Protein AF-A0A510PLQ1-F1 (afdb_monomer_lite)

Secondary structure (DSSP, 8-state):
---HHHHHHHHHH-HHHHHHHHHHHHHTT-GGG--HHHHHHHHHHHHHHHHHHHHHHHHHHHHHHHHHHHHHHHHHHHHHHS--

InterPro domains:
  IPR002636 Protein from unkown function DUF29 [PF01724] (10-83)
  IPR002636 Protein from unkown function DUF29 [PTHR34235] (6-83)

Structure (mmCIF, N/CA/C/O backbone):
data_AF-A0A510PLQ1-F1
#
_entry.id   AF-A0A510PLQ1-F1
#
loop_
_at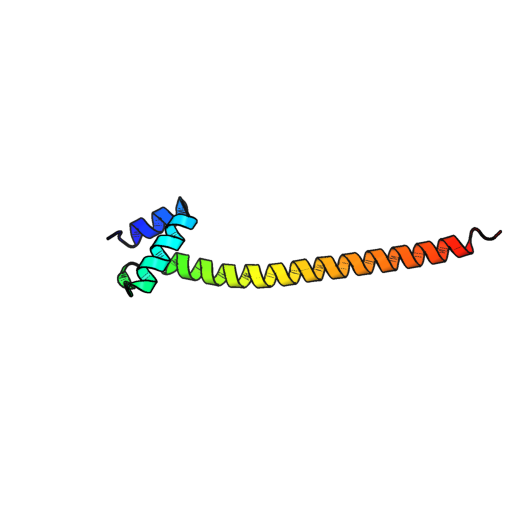om_site.group_PDB
_atom_site.id
_atom_site.type_symbol
_atom_site.label_atom_id
_atom_site.label_alt_id
_atom_site.label_comp_id
_atom_site.label_asym_id
_atom_site.label_entity_id
_atom_site.label_seq_id
_atom_site.pdbx_PDB_ins_code
_atom_site.Cartn_x
_atom_site.Cartn_y
_atom_site.Cartn_z
_atom_site.occupancy
_atom_site.B_iso_or_equiv
_atom_site.auth_seq_id
_atom_site.auth_comp_id
_atom_site.auth_asym_id
_atom_site.auth_atom_id
_atom_site.pdbx_PDB_model_num
ATOM 1 N N . MET A 1 1 ? -10.654 -2.446 26.753 1.00 54.62 1 MET A N 1
ATOM 2 C CA . MET A 1 1 ? -10.913 -2.198 25.322 1.00 54.62 1 MET A CA 1
ATOM 3 C C . MET A 1 1 ? -10.486 -0.775 25.036 1.00 54.62 1 MET A C 1
ATOM 5 O O . MET A 1 1 ? -10.946 0.118 25.740 1.00 54.62 1 MET A O 1
ATOM 9 N N . LEU A 1 2 ? -9.533 -0.592 24.123 1.00 61.94 2 LEU A N 1
ATOM 10 C CA . LEU A 1 2 ? -9.082 0.733 23.702 1.00 61.94 2 LEU A CA 1
ATOM 11 C C . LEU A 1 2 ? -10.236 1.410 22.952 1.00 61.94 2 LEU A C 1
ATOM 13 O O . LEU A 1 2 ? -10.887 0.788 22.119 1.00 61.94 2 LEU A O 1
ATOM 17 N N . GLY A 1 3 ? -10.549 2.656 23.301 1.00 79.50 3 GLY A N 1
ATOM 18 C CA . GLY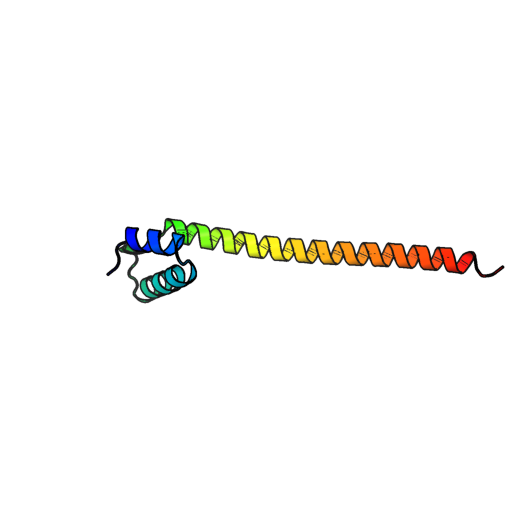 A 1 3 ? -11.540 3.428 22.552 1.00 79.50 3 GLY A CA 1
ATOM 19 C C . GLY A 1 3 ? -10.985 3.852 21.191 1.00 79.50 3 GLY A C 1
ATOM 20 O O . GLY A 1 3 ? -9.770 3.938 21.030 1.00 79.50 3 GLY A O 1
ATOM 21 N N . VAL A 1 4 ? -11.868 4.206 20.251 1.00 83.75 4 VAL A N 1
ATOM 22 C CA . VAL A 1 4 ? -11.507 4.693 18.899 1.00 83.75 4 VAL A CA 1
ATOM 23 C C . VAL A 1 4 ? -10.424 5.781 18.949 1.00 83.75 4 VAL A C 1
ATOM 25 O O . VAL A 1 4 ? -9.495 5.783 18.155 1.00 83.75 4 VAL A O 1
ATOM 28 N N . HIS A 1 5 ? -10.490 6.676 19.937 1.00 87.50 5 HIS A N 1
ATOM 29 C CA . HIS A 1 5 ? -9.512 7.752 20.109 1.00 87.50 5 HIS A CA 1
ATOM 30 C C . HIS A 1 5 ? -8.105 7.254 20.486 1.00 87.50 5 HIS A C 1
ATOM 32 O O . HIS A 1 5 ? -7.112 7.865 20.102 1.00 87.50 5 HIS A O 1
ATOM 38 N N . ALA A 1 6 ? -8.000 6.167 21.251 1.00 88.50 6 ALA A N 1
ATOM 39 C CA . ALA A 1 6 ? -6.704 5.577 21.566 1.00 88.50 6 ALA A CA 1
ATOM 40 C C . ALA A 1 6 ? -6.127 4.862 20.338 1.00 88.50 6 ALA A C 1
ATOM 42 O O . ALA A 1 6 ? -4.927 4.937 20.109 1.00 88.50 6 ALA A O 1
ATOM 43 N N . LEU A 1 7 ? -6.984 4.248 19.514 1.00 87.56 7 LEU A N 1
ATOM 44 C CA . LEU A 1 7 ? -6.572 3.653 18.245 1.00 87.56 7 LEU A CA 1
ATOM 45 C C . LEU A 1 7 ? -6.014 4.728 17.294 1.00 87.56 7 LEU A C 1
ATOM 47 O O . LEU A 1 7 ? -4.905 4.568 16.803 1.00 87.56 7 LEU A O 1
ATOM 51 N N . LYS A 1 8 ? -6.682 5.885 17.181 1.00 91.69 8 LYS A N 1
ATOM 52 C CA . LYS A 1 8 ? -6.168 7.053 16.440 1.00 91.69 8 LYS A CA 1
ATOM 53 C C . LYS A 1 8 ? -4.785 7.514 16.901 1.00 91.69 8 LYS A C 1
ATOM 55 O O . LYS A 1 8 ? -3.957 7.883 16.087 1.00 91.69 8 LYS A O 1
ATOM 60 N N . GLN A 1 9 ? -4.517 7.499 18.206 1.00 92.06 9 GLN A N 1
ATOM 61 C CA . GLN A 1 9 ? -3.195 7.874 18.721 1.00 92.06 9 GLN A CA 1
ATOM 62 C C . GLN A 1 9 ? -2.119 6.843 18.383 1.00 92.06 9 GLN A C 1
ATOM 64 O O . GLN A 1 9 ? -0.979 7.226 18.159 1.00 92.06 9 GLN A O 1
ATOM 69 N N . ILE A 1 10 ? -2.467 5.553 18.365 1.00 90.88 10 ILE A N 1
ATOM 70 C CA . ILE A 1 10 ? -1.521 4.498 17.990 1.00 90.88 10 ILE A CA 1
ATOM 71 C C . ILE A 1 10 ? -1.151 4.641 16.514 1.00 90.88 10 ILE A C 1
ATOM 73 O O . ILE A 1 10 ? 0.024 4.522 16.215 1.00 90.88 10 ILE A O 1
ATOM 77 N N . TYR A 1 11 ? -2.091 4.987 15.626 1.00 89.56 11 TYR A N 1
ATOM 78 C CA . TYR A 1 11 ? -1.788 5.243 14.210 1.00 89.56 11 TYR A CA 1
ATOM 79 C C . TYR A 1 11 ? -0.662 6.276 14.022 1.00 89.56 11 TYR A C 1
ATOM 81 O O . TYR A 1 11 ? 0.291 6.033 13.294 1.00 89.56 11 TYR A O 1
ATOM 89 N N . GLU A 1 12 ? -0.720 7.386 14.761 1.00 90.94 12 GLU A N 1
ATOM 90 C CA . GLU A 1 12 ? 0.272 8.471 14.684 1.00 90.94 12 GLU A CA 1
ATOM 91 C C . GLU A 1 12 ? 1.656 8.107 15.255 1.00 90.94 12 GLU A C 1
ATOM 93 O O . GLU A 1 12 ? 2.646 8.785 14.982 1.00 90.94 12 GLU A O 1
ATOM 98 N N . ILE A 1 13 ? 1.726 7.092 16.122 1.00 91.19 13 ILE A N 1
ATOM 99 C CA . ILE A 1 13 ? 2.934 6.748 16.889 1.00 91.19 13 ILE A CA 1
ATOM 100 C C . ILE A 1 13 ? 3.588 5.465 16.359 1.00 91.19 13 ILE A C 1
ATOM 102 O O . ILE A 1 13 ? 4.815 5.383 16.308 1.00 91.19 13 ILE A O 1
ATOM 106 N N . ASP A 1 14 ? 2.776 4.465 16.021 1.00 90.81 14 ASP A N 1
ATOM 107 C CA . ASP A 1 14 ? 3.171 3.124 15.593 1.00 90.81 14 ASP A CA 1
ATOM 108 C C . ASP A 1 14 ? 2.069 2.513 14.699 1.00 90.81 14 ASP A C 1
ATOM 110 O O . ASP A 1 14 ? 1.124 1.854 15.155 1.00 90.81 14 ASP A O 1
ATOM 114 N N . ASP A 1 15 ? 2.211 2.743 13.397 1.00 83.94 15 ASP A N 1
ATOM 115 C CA . ASP A 1 15 ? 1.346 2.253 12.319 1.00 83.94 15 ASP A CA 1
ATOM 116 C C . ASP A 1 15 ? 1.248 0.715 12.288 1.00 83.94 15 ASP A C 1
ATOM 118 O O . ASP A 1 15 ? 0.169 0.141 12.100 1.00 83.94 15 ASP A O 1
ATOM 122 N N . SER A 1 16 ? 2.356 0.023 12.557 1.00 86.06 16 SER A N 1
ATOM 123 C CA . SER A 1 16 ? 2.421 -1.440 12.635 1.00 86.06 16 SER A CA 1
ATOM 124 C C . SER A 1 16 ? 1.583 -1.987 13.795 1.00 86.06 16 SER A C 1
ATOM 126 O O . SER A 1 16 ? 0.807 -2.941 13.627 1.00 86.06 16 SER A O 1
ATOM 128 N N . GLN A 1 17 ? 1.684 -1.367 14.975 1.00 90.69 17 GLN A N 1
ATOM 129 C CA . GLN A 1 17 ? 0.857 -1.726 16.125 1.00 90.69 17 GLN A CA 1
ATOM 130 C C . GLN A 1 17 ? -0.624 -1.420 15.863 1.00 90.69 17 GLN A C 1
ATOM 132 O O . GLN A 1 17 ? -1.486 -2.254 16.166 1.00 90.69 17 GLN A O 1
ATOM 137 N N . TRP A 1 18 ? -0.927 -0.263 15.270 1.00 93.69 18 TRP A N 1
ATOM 138 C CA . TRP A 1 18 ? -2.287 0.117 14.890 1.00 93.69 18 TRP A CA 1
ATOM 139 C C . TRP A 1 18 ? -2.926 -0.907 13.947 1.00 93.69 18 TRP A C 1
ATOM 141 O O . TRP A 1 18 ? -4.072 -1.317 14.160 1.00 93.69 18 TRP A O 1
ATOM 151 N N . LEU A 1 19 ? -2.181 -1.378 12.943 1.00 82.62 19 LEU A N 1
ATOM 152 C CA . LEU A 1 19 ? -2.661 -2.369 11.985 1.00 82.62 19 LEU A CA 1
ATOM 153 C C . LEU A 1 19 ? -2.989 -3.699 12.679 1.00 82.62 19 LEU A C 1
ATOM 155 O O . LEU A 1 19 ? -4.028 -4.308 12.410 1.00 82.62 19 LEU A O 1
ATOM 159 N N . GLY A 1 20 ? -2.137 -4.134 13.611 1.00 82.81 20 GLY A N 1
ATOM 160 C CA . GLY A 1 20 ? -2.362 -5.340 14.411 1.00 82.81 20 GLY A CA 1
ATOM 161 C C . GLY A 1 20 ? -3.648 -5.274 15.243 1.00 82.81 20 GLY A C 1
ATOM 162 O O . GLY A 1 20 ? -4.460 -6.206 15.212 1.00 82.81 20 GLY A O 1
ATOM 163 N N . GLU A 1 21 ? -3.867 -4.159 15.941 1.00 86.81 21 GLU A N 1
ATOM 164 C CA . GLU A 1 21 ? -5.078 -3.918 16.738 1.00 86.81 21 GLU A CA 1
ATOM 165 C C . GLU A 1 21 ? -6.330 -3.811 15.850 1.00 86.81 21 GLU A C 1
ATOM 167 O O . GLU A 1 21 ? -7.353 -4.443 16.127 1.00 86.81 21 GLU A O 1
ATOM 172 N N . THR A 1 22 ? -6.237 -3.106 14.720 1.00 75.25 22 THR A N 1
ATOM 173 C CA . THR A 1 22 ? -7.321 -2.971 13.734 1.00 75.25 22 THR A CA 1
ATOM 174 C C . THR A 1 22 ? -7.739 -4.330 13.160 1.00 75.25 22 THR A C 1
ATOM 176 O O . THR A 1 22 ? -8.931 -4.643 13.096 1.00 75.25 22 THR A O 1
ATOM 179 N N . ILE A 1 23 ? -6.780 -5.201 12.823 1.00 78.81 23 ILE A N 1
ATOM 180 C CA . ILE A 1 23 ? -7.051 -6.578 12.373 1.00 78.81 23 ILE A CA 1
ATOM 181 C C . ILE A 1 23 ? -7.717 -7.403 13.481 1.00 78.81 23 ILE A C 1
ATOM 183 O O . ILE A 1 23 ? -8.636 -8.182 13.203 1.00 78.81 23 ILE A O 1
ATOM 187 N N . SER A 1 24 ? -7.277 -7.251 14.732 1.00 83.19 24 SER A N 1
ATOM 188 C CA . SER A 1 24 ? -7.869 -7.940 15.883 1.00 83.19 24 SER A CA 1
ATOM 189 C C . SER A 1 24 ? -9.341 -7.551 16.073 1.00 83.19 24 SER A C 1
ATOM 191 O O . SER A 1 24 ? -10.211 -8.420 16.186 1.00 83.19 24 SER A O 1
ATOM 193 N N . LEU A 1 25 ? -9.649 -6.252 16.003 1.00 78.75 25 LEU A N 1
ATOM 194 C CA . LEU A 1 25 ? -11.014 -5.727 16.092 1.00 78.75 25 LEU A CA 1
ATOM 195 C C . LEU A 1 25 ? -11.904 -6.218 14.942 1.00 78.75 25 LEU A C 1
ATOM 197 O O . LEU A 1 25 ? -13.046 -6.618 15.185 1.00 78.75 25 LEU A O 1
ATOM 201 N N . LEU A 1 26 ? -11.381 -6.255 13.710 1.00 73.00 26 LEU A N 1
ATOM 202 C CA . LEU A 1 26 ? -12.089 -6.797 12.545 1.00 73.00 26 LEU A CA 1
ATOM 203 C C . LEU A 1 26 ? -12.425 -8.285 12.719 1.00 73.00 26 LEU A C 1
ATOM 205 O O . LEU A 1 26 ? -13.566 -8.686 12.493 1.00 73.00 26 LEU A O 1
ATOM 209 N N . ARG A 1 27 ? -11.468 -9.104 13.176 1.00 70.38 27 ARG A N 1
ATOM 210 C CA . ARG A 1 27 ? -11.685 -10.544 13.428 1.00 70.38 27 ARG A CA 1
ATOM 211 C C . ARG A 1 27 ? -12.739 -10.799 14.502 1.00 70.38 27 ARG A C 1
ATOM 213 O O . ARG A 1 27 ? -13.526 -11.738 14.385 1.00 70.38 27 ARG A O 1
ATOM 220 N N . ASN A 1 28 ? -12.774 -9.949 15.523 1.00 77.75 28 ASN A N 1
ATOM 221 C CA . ASN A 1 28 ? -13.728 -10.045 16.624 1.00 77.75 28 ASN A CA 1
ATOM 222 C C . ASN A 1 28 ? -15.071 -9.351 16.327 1.00 77.75 28 ASN A C 1
ATOM 224 O O . ASN A 1 28 ? -15.928 -9.297 17.208 1.00 77.75 28 ASN A O 1
ATOM 228 N N . HIS A 1 29 ? -15.278 -8.842 15.104 1.00 73.56 29 HIS A N 1
ATOM 229 C CA . HIS A 1 29 ? -16.483 -8.116 14.678 1.00 73.56 29 HIS A CA 1
ATOM 230 C C . HIS A 1 29 ? -16.806 -6.886 15.552 1.00 73.56 29 HIS A C 1
ATOM 232 O O . HIS A 1 29 ? -17.962 -6.486 15.703 1.00 73.56 29 HIS A O 1
ATOM 238 N N . GLN A 1 30 ? -15.782 -6.262 16.137 1.00 73.19 30 GLN A N 1
ATOM 239 C CA . GLN A 1 30 ? -15.911 -5.137 17.068 1.00 73.19 30 GLN A CA 1
ATOM 240 C C . GLN A 1 30 ? -15.907 -3.793 16.330 1.00 73.19 30 GLN A C 1
ATOM 242 O O . GLN A 1 30 ? -15.109 -2.901 16.612 1.00 73.19 30 GLN A O 1
ATOM 247 N N . PHE A 1 31 ? -16.828 -3.635 15.378 1.00 71.19 31 PHE A N 1
ATOM 248 C CA . PHE A 1 31 ? -16.833 -2.505 14.444 1.00 71.19 31 PHE A CA 1
ATOM 249 C C . PHE A 1 31 ? -17.000 -1.131 15.110 1.00 71.19 31 PHE A C 1
ATOM 251 O O . PHE A 1 31 ? -16.527 -0.140 14.566 1.00 71.19 31 PHE A O 1
ATOM 258 N N . GLN A 1 32 ? -17.617 -1.046 16.297 1.00 76.12 32 GLN A N 1
ATOM 259 C CA . GLN A 1 32 ? -17.777 0.236 17.005 1.00 76.12 32 GLN A CA 1
ATOM 260 C C . GLN A 1 32 ? -16.460 0.816 17.546 1.00 76.12 32 GLN A C 1
ATOM 262 O O . GLN A 1 32 ? -16.431 1.972 17.957 1.00 76.12 32 GLN A O 1
ATOM 267 N N . GLN A 1 33 ? -15.396 0.014 17.596 1.00 76.38 33 GLN A N 1
ATOM 268 C CA . GLN A 1 33 ? -14.080 0.420 18.097 1.00 76.38 33 GLN A CA 1
ATOM 269 C C . GLN A 1 33 ? -13.083 0.697 16.970 1.00 76.38 33 GLN A C 1
ATOM 271 O O . GLN A 1 33 ? -11.951 1.079 17.254 1.00 76.38 33 GLN A O 1
ATOM 276 N N . LEU A 1 34 ? -13.495 0.511 15.712 1.00 77.44 34 LEU A N 1
ATOM 277 C CA . LEU A 1 34 ? -12.633 0.765 14.571 1.00 77.44 34 LEU A CA 1
ATOM 278 C C . LEU A 1 34 ? -12.414 2.252 14.360 1.00 77.44 34 LEU A C 1
ATOM 280 O O . LEU A 1 34 ? -13.326 3.076 14.435 1.00 77.44 34 LEU A O 1
ATOM 284 N N . ASP A 1 35 ? -11.184 2.547 13.993 1.00 82.81 35 ASP A N 1
ATOM 285 C CA . ASP A 1 35 ? -10.783 3.822 13.455 1.00 82.81 35 ASP A CA 1
ATOM 286 C C . ASP A 1 35 ? -10.993 3.816 11.941 1.00 82.81 35 ASP A C 1
ATOM 288 O O . ASP A 1 35 ? -10.104 3.503 11.152 1.00 82.81 35 ASP A O 1
ATOM 292 N N . LEU A 1 36 ? -12.242 4.061 11.544 1.00 76.44 36 LEU A N 1
ATOM 293 C CA . LEU A 1 36 ? -12.659 3.962 10.145 1.00 76.44 36 LEU A CA 1
ATOM 294 C C . LEU A 1 36 ? -11.991 5.005 9.244 1.00 76.44 36 LEU A C 1
ATOM 296 O O . LEU A 1 36 ? -11.888 4.768 8.049 1.00 76.44 36 LEU A O 1
ATOM 300 N N . GLU A 1 37 ? -11.566 6.138 9.796 1.00 84.00 37 GLU A N 1
ATOM 301 C CA . GLU A 1 37 ? -10.956 7.229 9.034 1.00 84.00 37 GLU A CA 1
ATOM 302 C C . GLU A 1 37 ? -9.586 6.809 8.495 1.00 84.00 37 GLU A C 1
ATOM 304 O O . GLU A 1 37 ? -9.423 6.708 7.279 1.00 84.00 37 GLU A O 1
ATOM 309 N N . HIS A 1 38 ? -8.670 6.421 9.386 1.00 81.25 38 HIS A N 1
ATOM 310 C CA . HIS A 1 38 ? -7.350 5.928 8.990 1.00 81.25 38 HIS A CA 1
ATOM 311 C C . HIS A 1 38 ? -7.434 4.597 8.225 1.00 81.25 38 HIS A C 1
ATOM 313 O O . HIS A 1 38 ? -6.672 4.364 7.294 1.00 81.25 38 HIS A O 1
ATOM 319 N N . LEU A 1 39 ? -8.419 3.733 8.519 1.00 76.62 39 LEU A N 1
ATOM 320 C CA . LEU A 1 39 ? -8.626 2.510 7.731 1.00 76.62 39 LEU A CA 1
ATOM 321 C C . LEU A 1 39 ? -9.026 2.795 6.275 1.00 76.62 39 LEU A C 1
ATOM 323 O O . LEU A 1 39 ? -8.625 2.053 5.380 1.00 76.62 39 LEU A O 1
ATOM 327 N N . ILE A 1 40 ? -9.833 3.827 6.020 1.00 79.81 40 ILE A N 1
ATOM 328 C CA . ILE A 1 40 ? -10.191 4.225 4.651 1.00 79.81 40 ILE A CA 1
ATOM 329 C C . ILE A 1 40 ? -8.970 4.810 3.938 1.00 79.81 40 ILE A C 1
ATOM 331 O O .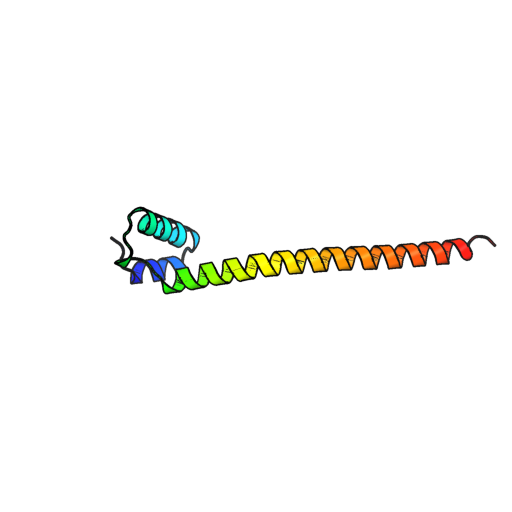 ILE A 1 40 ? -8.714 4.426 2.798 1.00 79.81 40 ILE 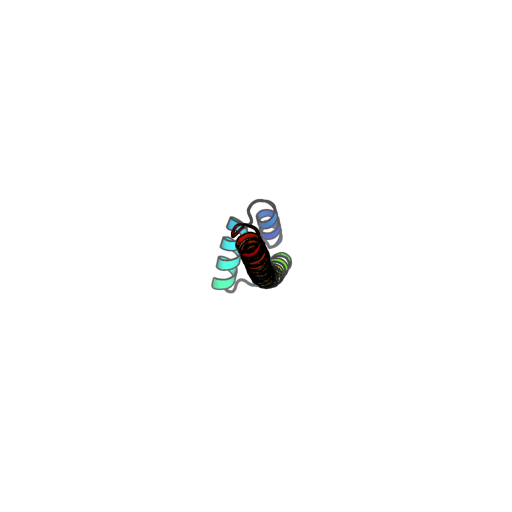A O 1
ATOM 335 N N . GLU A 1 41 ? -8.211 5.676 4.609 1.00 82.62 41 GLU A N 1
ATOM 336 C CA . GLU A 1 41 ? -6.975 6.269 4.085 1.00 82.62 41 GLU A CA 1
ATOM 337 C C . GLU A 1 41 ? -5.973 5.193 3.639 1.00 82.62 41 GLU A C 1
ATOM 339 O O . GLU A 1 41 ? -5.586 5.157 2.471 1.00 82.62 41 GLU A O 1
ATOM 344 N N . GLU A 1 42 ? -5.675 4.227 4.509 1.00 80.00 42 GLU A N 1
ATOM 345 C CA . GLU A 1 42 ? -4.777 3.103 4.217 1.00 80.00 42 GLU A CA 1
ATOM 346 C C . GLU A 1 42 ? -5.250 2.252 3.028 1.00 80.00 42 GLU A C 1
ATOM 348 O O . GLU A 1 42 ? -4.462 1.809 2.188 1.00 80.00 42 GLU A O 1
ATOM 353 N N . LEU A 1 43 ? -6.562 2.027 2.899 1.00 71.75 43 LEU A N 1
ATOM 354 C CA . LEU A 1 43 ? -7.119 1.286 1.764 1.00 71.75 43 LEU A CA 1
ATOM 355 C C . LEU A 1 43 ? -7.023 2.072 0.448 1.00 71.75 43 LEU A C 1
ATOM 357 O O . LEU A 1 43 ? -6.786 1.474 -0.611 1.00 71.75 43 LEU A O 1
ATOM 361 N N . GLU A 1 44 ? -7.207 3.391 0.488 1.00 75.75 44 GLU A N 1
ATOM 362 C CA . GLU A 1 44 ? -7.033 4.263 -0.674 1.00 75.75 44 GLU A CA 1
ATOM 363 C C . GLU A 1 44 ? -5.567 4.346 -1.104 1.00 75.75 44 GLU A C 1
ATOM 365 O O . GLU A 1 44 ? -5.266 4.251 -2.302 1.00 75.75 44 GLU A O 1
ATOM 370 N N . ASP A 1 45 ? -4.659 4.466 -0.142 1.00 79.38 45 ASP A N 1
ATOM 371 C CA . ASP A 1 45 ? -3.229 4.573 -0.387 1.00 79.38 45 ASP A CA 1
ATOM 372 C C . ASP A 1 45 ? -2.637 3.258 -0.876 1.00 79.38 45 ASP A C 1
ATOM 374 O O . ASP A 1 45 ? -1.949 3.260 -1.896 1.00 79.38 45 ASP A O 1
ATOM 378 N N . LEU A 1 46 ? -3.048 2.112 -0.332 1.00 70.12 46 LEU A N 1
ATOM 379 C CA . LEU A 1 46 ? -2.697 0.800 -0.883 1.00 70.12 46 LEU A CA 1
ATOM 380 C C . LEU A 1 46 ? -3.171 0.634 -2.342 1.00 70.12 46 LEU A C 1
ATOM 382 O O . LEU A 1 46 ? -2.530 -0.038 -3.162 1.00 70.12 46 LEU A O 1
ATOM 386 N N . GLY A 1 47 ? -4.293 1.265 -2.700 1.00 67.25 47 GLY A N 1
ATOM 387 C CA . GLY A 1 47 ? -4.781 1.349 -4.074 1.00 67.25 47 GLY A CA 1
ATOM 388 C C . GLY A 1 47 ? -3.913 2.234 -4.978 1.00 67.25 47 GLY A C 1
ATOM 389 O O . GLY A 1 47 ? -3.708 1.896 -6.151 1.00 67.25 47 GLY A O 1
ATOM 390 N N . LYS A 1 48 ? -3.395 3.354 -4.460 1.00 74.12 48 LYS A N 1
ATOM 391 C CA . LYS A 1 48 ? -2.487 4.266 -5.177 1.00 74.12 48 LYS A CA 1
ATOM 392 C C . LYS A 1 48 ? -1.084 3.683 -5.303 1.00 74.12 48 LYS A C 1
ATOM 394 O O . LYS A 1 48 ? -0.545 3.696 -6.403 1.00 74.12 48 LYS A O 1
ATOM 399 N N . GLU A 1 49 ? -0.515 3.121 -4.242 1.00 71.69 49 GLU A N 1
ATOM 400 C CA . GLU A 1 49 ? 0.820 2.522 -4.236 1.00 71.69 49 GLU A CA 1
ATOM 401 C C . GLU A 1 49 ? 0.939 1.395 -5.256 1.00 71.69 49 GLU A C 1
ATOM 403 O O . GLU A 1 49 ? 1.879 1.380 -6.046 1.00 71.69 49 GLU A O 1
ATOM 408 N N . LYS A 1 50 ? -0.052 0.496 -5.339 1.00 64.56 50 LYS A N 1
ATOM 409 C CA . LYS A 1 50 ? -0.067 -0.553 -6.373 1.00 64.56 50 LYS A CA 1
ATOM 410 C C . LYS A 1 50 ? -0.091 0.026 -7.788 1.00 64.56 50 LYS A C 1
ATOM 412 O O . LYS A 1 50 ? 0.602 -0.482 -8.667 1.00 64.56 50 LYS A O 1
ATOM 417 N N . LYS A 1 51 ? -0.859 1.096 -8.024 1.00 67.12 51 LYS A N 1
ATOM 418 C CA . LYS A 1 51 ? -0.894 1.791 -9.324 1.00 67.12 51 LYS A CA 1
ATOM 419 C C . LYS A 1 51 ? 0.435 2.488 -9.626 1.00 67.12 51 LYS A C 1
ATOM 421 O O . LYS A 1 51 ? 0.932 2.385 -10.745 1.00 67.12 51 LYS A O 1
ATOM 426 N N . ASN A 1 52 ? 1.030 3.137 -8.631 1.00 73.56 52 ASN A N 1
ATOM 427 C CA . ASN A 1 52 ? 2.302 3.843 -8.743 1.00 73.56 52 ASN A CA 1
ATOM 428 C C . ASN A 1 52 ? 3.473 2.877 -8.953 1.00 73.56 52 ASN A C 1
ATOM 430 O O . ASN A 1 52 ? 4.341 3.155 -9.773 1.00 73.56 52 ASN A O 1
ATOM 434 N N . ALA A 1 53 ? 3.474 1.717 -8.294 1.00 72.81 53 ALA A N 1
ATOM 435 C CA . ALA A 1 53 ? 4.472 0.669 -8.493 1.00 72.81 53 ALA A CA 1
ATOM 436 C C . ALA A 1 53 ? 4.434 0.127 -9.930 1.00 72.81 53 ALA A C 1
ATOM 438 O O . ALA A 1 53 ? 5.476 -0.026 -10.565 1.00 72.81 53 ALA A O 1
ATOM 439 N N . VAL A 1 54 ? 3.234 -0.096 -10.480 1.00 61.28 54 VAL A N 1
ATOM 440 C CA . VAL A 1 54 ? 3.061 -0.499 -11.885 1.00 61.28 54 VAL A CA 1
ATOM 441 C C . VAL A 1 54 ? 3.528 0.603 -12.841 1.00 61.28 54 VAL A C 1
ATOM 443 O O . VAL A 1 54 ? 4.230 0.309 -13.807 1.00 61.28 54 VAL A O 1
ATOM 446 N N . ALA A 1 55 ? 3.190 1.866 -12.570 1.00 65.12 55 ALA A N 1
ATOM 447 C CA . ALA A 1 55 ? 3.644 2.997 -13.376 1.00 65.12 55 ALA A CA 1
ATOM 448 C C . ALA A 1 55 ? 5.174 3.168 -13.335 1.00 65.12 55 ALA A C 1
ATOM 450 O O . ALA A 1 55 ? 5.794 3.342 -14.381 1.00 65.12 55 ALA A O 1
ATOM 451 N N . SER A 1 56 ? 5.789 3.050 -12.156 1.00 74.44 56 SER A N 1
ATOM 452 C CA . SER A 1 56 ? 7.239 3.147 -11.959 1.00 74.44 56 SER A CA 1
ATOM 453 C C . SER A 1 56 ? 7.985 2.007 -12.657 1.00 74.44 56 SER A C 1
ATOM 455 O O . SER A 1 56 ? 8.971 2.249 -13.355 1.00 74.44 56 SER A O 1
ATOM 457 N N . LEU A 1 57 ? 7.472 0.774 -12.566 1.00 66.69 57 LEU A N 1
ATOM 458 C CA . LEU A 1 57 ? 8.024 -0.366 -13.296 1.00 66.69 57 LEU A CA 1
ATOM 459 C C . LEU A 1 57 ? 7.941 -0.145 -14.814 1.00 66.69 57 LEU A C 1
ATOM 461 O O . LEU A 1 57 ? 8.912 -0.390 -15.529 1.00 66.69 57 LEU A O 1
ATOM 465 N N . LEU A 1 58 ? 6.801 0.345 -15.311 1.00 55.06 58 LEU A N 1
ATOM 466 C CA . LEU A 1 58 ? 6.618 0.646 -16.730 1.00 55.06 58 LEU A CA 1
ATOM 467 C C . LEU A 1 58 ? 7.572 1.753 -17.204 1.00 55.06 58 LEU A C 1
ATOM 469 O O . LEU A 1 58 ? 8.196 1.614 -18.256 1.00 55.06 58 LEU A O 1
ATOM 473 N N . GLU A 1 59 ? 7.734 2.818 -16.421 1.00 79.00 59 GLU A N 1
ATOM 474 C CA . GLU A 1 59 ? 8.697 3.889 -16.690 1.00 79.00 59 GLU A CA 1
ATOM 475 C C . GLU A 1 59 ? 10.129 3.343 -16.768 1.00 79.00 59 GLU A C 1
ATOM 477 O O . GLU A 1 59 ? 10.873 3.652 -17.704 1.00 79.00 59 GLU A O 1
ATOM 482 N N . GLN A 1 60 ? 10.513 2.487 -15.817 1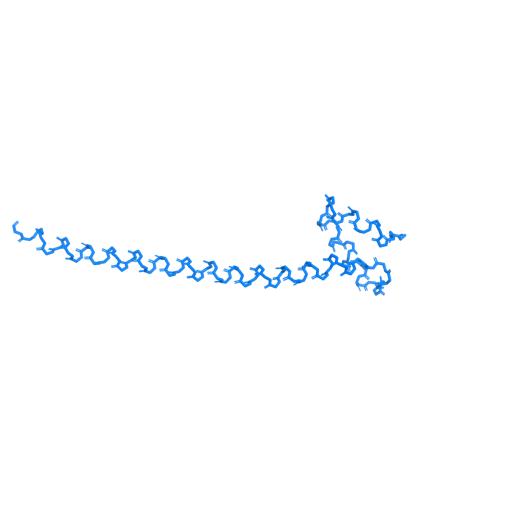.00 76.75 60 GLN A N 1
ATOM 483 C CA . GLN A 1 60 ? 11.827 1.859 -15.795 1.00 76.75 60 GLN A CA 1
ATOM 484 C C . GLN A 1 60 ? 12.049 1.015 -17.054 1.00 76.75 60 GLN A C 1
ATOM 486 O O . GLN A 1 60 ? 13.084 1.166 -17.703 1.00 76.75 60 GLN A O 1
ATOM 491 N N . VAL A 1 61 ? 11.076 0.194 -17.459 1.00 68.56 61 VAL A N 1
ATOM 492 C CA . VAL A 1 61 ? 11.156 -0.606 -18.693 1.00 68.56 61 VAL A CA 1
ATOM 493 C C . VAL A 1 61 ? 11.325 0.284 -19.929 1.00 68.56 61 VAL A C 1
ATOM 495 O O . VAL A 1 61 ? 12.242 0.053 -20.718 1.00 68.56 61 VAL A O 1
ATOM 498 N N . ILE A 1 62 ? 10.511 1.336 -20.083 1.00 68.31 62 ILE A N 1
ATOM 499 C CA . ILE A 1 62 ? 10.603 2.272 -21.221 1.00 68.31 62 ILE A CA 1
ATOM 500 C C . ILE A 1 62 ? 11.989 2.925 -21.276 1.00 68.31 62 ILE A C 1
ATOM 502 O O . ILE A 1 62 ? 12.614 2.973 -22.337 1.00 68.31 62 ILE A O 1
ATOM 506 N N . ARG A 1 63 ? 12.511 3.374 -20.131 1.00 84.62 63 ARG A N 1
ATOM 507 C CA . ARG A 1 63 ? 13.851 3.962 -20.024 1.00 84.62 63 ARG A CA 1
ATOM 508 C C . ARG A 1 63 ? 14.937 2.997 -20.510 1.00 84.62 63 ARG A C 1
ATOM 510 O O . ARG A 1 63 ? 15.809 3.410 -21.270 1.00 84.62 63 ARG A O 1
ATOM 517 N N . HIS A 1 64 ? 14.877 1.723 -20.118 1.00 77.62 64 HIS A N 1
ATOM 518 C CA . HIS A 1 64 ? 15.861 0.715 -20.537 1.00 77.62 64 HIS A CA 1
ATOM 519 C C . HIS A 1 64 ? 15.805 0.453 -22.047 1.00 77.62 64 HIS A C 1
ATOM 521 O O . HIS A 1 64 ? 16.850 0.376 -22.691 1.00 77.62 64 HIS A O 1
ATOM 527 N N . LEU A 1 65 ? 14.604 0.379 -22.628 1.00 66.19 65 LEU A N 1
ATOM 528 C CA . LEU A 1 65 ? 14.432 0.198 -24.073 1.00 66.19 65 LEU A CA 1
ATOM 529 C C . LEU A 1 65 ? 15.003 1.375 -24.873 1.00 66.19 65 LEU A C 1
ATOM 531 O O . LEU A 1 65 ? 15.683 1.159 -25.875 1.00 66.19 65 LEU A O 1
ATOM 535 N N . LEU A 1 66 ? 14.791 2.610 -24.408 1.00 72.19 66 LEU A N 1
ATOM 536 C CA . LEU A 1 66 ? 15.349 3.806 -25.044 1.00 72.19 66 LEU A CA 1
ATOM 537 C C . LEU A 1 66 ? 16.881 3.830 -24.987 1.00 72.19 66 LEU A C 1
ATOM 539 O O . LEU A 1 66 ? 17.522 4.147 -25.989 1.00 72.19 66 LEU A O 1
ATOM 543 N N . PHE A 1 67 ? 17.475 3.4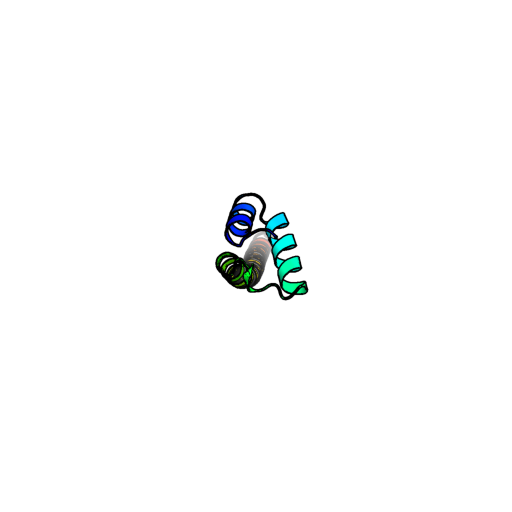60 -23.848 1.00 74.56 67 PHE A N 1
ATOM 544 C CA . PHE A 1 67 ? 18.931 3.343 -23.731 1.00 74.56 67 PHE A CA 1
ATOM 545 C C . PHE A 1 67 ? 19.500 2.288 -24.677 1.00 74.56 67 PHE A C 1
ATOM 547 O O . PHE A 1 67 ? 20.480 2.566 -25.366 1.00 74.56 67 PHE A O 1
ATOM 554 N N . LEU A 1 68 ? 18.874 1.109 -24.751 1.00 68.88 68 LEU A N 1
ATOM 555 C CA . LEU A 1 68 ? 19.292 0.052 -25.671 1.00 68.88 68 LEU A CA 1
ATOM 556 C C . LEU A 1 68 ? 19.201 0.511 -27.126 1.00 68.88 68 LEU A C 1
ATOM 558 O O . LEU A 1 68 ? 20.169 0.363 -27.861 1.00 68.88 68 LEU A O 1
ATOM 562 N N . GLN A 1 69 ? 18.091 1.130 -27.530 1.00 67.12 69 GLN A N 1
ATOM 563 C CA . GLN A 1 69 ? 17.931 1.652 -28.888 1.00 67.12 69 GLN A CA 1
ATOM 564 C C . GLN A 1 69 ? 18.988 2.711 -29.223 1.00 67.12 69 GLN A C 1
ATOM 566 O O . GLN A 1 69 ? 19.567 2.687 -30.311 1.00 67.12 69 GLN A O 1
ATOM 571 N N . TYR A 1 70 ? 19.254 3.631 -28.292 1.00 76.88 70 TYR A N 1
ATOM 572 C CA . TYR A 1 70 ? 20.288 4.646 -28.462 1.00 76.88 70 TYR A CA 1
ATOM 573 C C . TYR A 1 70 ? 21.671 4.004 -28.626 1.00 76.88 70 TYR A C 1
ATOM 575 O O . TYR A 1 70 ? 22.388 4.324 -29.570 1.00 76.88 70 TYR A O 1
ATOM 583 N N . TRP A 1 71 ? 22.024 3.046 -27.766 1.00 73.12 71 TRP A N 1
ATOM 584 C CA . TRP A 1 71 ? 23.324 2.375 -27.807 1.00 73.12 71 TRP A CA 1
ATOM 585 C C . TRP A 1 71 ? 23.491 1.483 -29.034 1.00 73.12 71 TRP A C 1
ATOM 587 O O . TRP A 1 71 ? 24.574 1.456 -29.607 1.00 73.12 71 TRP A O 1
ATOM 597 N N . SER A 1 72 ? 22.439 0.793 -29.479 1.00 72.12 72 SER A N 1
ATOM 598 C CA . SER A 1 72 ? 22.455 0.041 -30.736 1.00 72.12 72 SER A CA 1
ATOM 599 C C . SER A 1 72 ? 22.699 0.962 -31.928 1.00 72.12 72 SER A C 1
ATOM 601 O O . SER A 1 72 ? 23.540 0.653 -32.766 1.00 72.12 72 SER A O 1
ATOM 603 N N . LYS A 1 73 ? 22.033 2.121 -31.970 1.00 72.69 73 LYS A N 1
ATOM 604 C CA . LYS A 1 73 ? 22.224 3.115 -33.033 1.00 72.69 73 LYS A CA 1
ATOM 605 C C . LYS A 1 73 ? 23.631 3.722 -33.014 1.00 72.69 73 LYS A C 1
ATOM 607 O O . LYS A 1 73 ? 24.240 3.887 -34.065 1.00 72.69 73 LYS A O 1
ATOM 612 N N . GLU A 1 74 ? 24.163 4.035 -31.835 1.00 73.12 74 GLU A N 1
ATOM 613 C CA . GLU A 1 74 ? 25.542 4.515 -31.672 1.00 73.12 74 GLU A CA 1
ATOM 614 C C . GLU A 1 74 ? 26.571 3.445 -32.057 1.00 73.12 74 GLU A C 1
ATOM 616 O O . GLU A 1 74 ? 27.576 3.757 -32.693 1.00 73.12 74 GLU A O 1
ATOM 621 N N . ALA A 1 75 ? 26.334 2.179 -31.705 1.00 69.88 75 ALA A N 1
ATOM 622 C CA . ALA A 1 75 ? 27.199 1.071 -32.095 1.00 69.88 75 ALA A CA 1
ATOM 623 C C . ALA A 1 75 ? 27.199 0.875 -33.617 1.00 69.88 75 ALA A C 1
ATOM 625 O O . ALA A 1 75 ? 28.266 0.756 -34.217 1.00 69.88 75 ALA A O 1
ATOM 626 N N . GLU A 1 76 ? 26.028 0.906 -34.253 1.00 66.88 76 GLU A N 1
ATOM 627 C CA . GLU A 1 76 ? 25.887 0.836 -35.710 1.00 66.88 76 GLU A CA 1
ATOM 628 C C . GLU A 1 76 ? 26.615 2.003 -36.394 1.00 66.88 76 GLU A C 1
ATOM 630 O O . GLU A 1 76 ? 27.430 1.776 -37.288 1.00 66.88 76 GLU A O 1
ATOM 635 N N . TYR A 1 77 ? 26.427 3.232 -35.896 1.00 62.66 77 TYR A N 1
ATOM 636 C CA . TYR A 1 77 ? 27.146 4.412 -36.377 1.00 62.66 77 TYR A CA 1
ATOM 637 C C . TYR A 1 77 ? 28.663 4.230 -36.244 1.00 62.66 77 TYR A C 1
ATOM 639 O O . TYR A 1 77 ? 29.385 4.369 -37.224 1.00 62.66 77 TYR A O 1
ATOM 647 N N . LYS A 1 78 ? 29.175 3.842 -35.070 1.00 60.66 78 LYS A N 1
ATOM 648 C CA . LYS A 1 78 ? 30.620 3.647 -34.871 1.00 60.66 78 LYS A CA 1
ATOM 649 C C . LYS A 1 78 ? 31.196 2.545 -35.759 1.00 60.66 78 LYS A C 1
ATOM 651 O O . LYS A 1 78 ? 32.296 2.716 -36.268 1.00 60.66 78 LYS A O 1
ATOM 656 N N . THR A 1 79 ? 30.474 1.453 -35.991 1.00 61.06 79 THR A N 1
ATOM 657 C CA . THR A 1 79 ? 30.976 0.343 -36.823 1.00 61.06 79 THR A CA 1
ATOM 658 C C . THR A 1 79 ? 31.218 0.778 -38.275 1.00 61.06 79 THR A C 1
ATOM 660 O O . THR A 1 79 ? 32.147 0.284 -38.904 1.00 61.06 79 THR A O 1
ATOM 663 N N . ILE A 1 80 ? 30.452 1.752 -38.780 1.00 60.28 80 ILE A N 1
ATOM 664 C CA . ILE A 1 80 ? 30.604 2.300 -40.138 1.00 60.28 80 ILE A CA 1
ATOM 665 C C . ILE A 1 80 ? 31.856 3.192 -40.277 1.00 60.28 80 ILE A C 1
ATOM 667 O O . ILE A 1 80 ? 32.459 3.217 -41.344 1.00 60.28 80 ILE A O 1
ATOM 671 N N . TYR A 1 81 ? 32.286 3.892 -39.220 1.00 56.38 81 TYR A N 1
ATOM 672 C CA . TYR A 1 81 ? 33.399 4.861 -39.283 1.00 56.38 81 TYR A CA 1
ATOM 673 C C . TYR A 1 81 ? 34.781 4.306 -38.886 1.00 56.38 81 TYR A C 1
ATOM 675 O O . TYR A 1 81 ? 35.774 4.999 -39.078 1.00 56.38 81 TYR A O 1
ATOM 683 N N . TRP A 1 82 ? 34.879 3.083 -38.349 1.00 56.88 82 TRP A N 1
ATOM 684 C CA . TRP A 1 82 ? 36.163 2.447 -37.977 1.00 56.88 82 TRP A CA 1
ATOM 685 C C . TRP A 1 82 ? 36.625 1.354 -38.960 1.00 56.88 82 TRP A C 1
ATOM 687 O O . TRP A 1 82 ? 37.449 0.516 -38.599 1.00 56.88 82 TRP A O 1
ATOM 697 N N . GLN A 1 83 ? 36.084 1.332 -40.183 1.00 55.41 83 GLN A N 1
ATOM 698 C CA . GLN A 1 83 ? 36.503 0.413 -41.253 1.00 55.41 83 GLN A CA 1
ATOM 699 C C . GLN A 1 83 ? 37.354 1.074 -42.359 1.00 55.41 83 GLN A C 1
ATOM 701 O O . GLN A 1 83 ? 37.568 0.441 -43.392 1.00 55.41 83 GLN A O 1
ATOM 706 N N . GLU A 1 84 ? 37.864 2.295 -42.150 1.00 42.12 84 GLU A N 1
ATOM 707 C CA . GLU A 1 84 ? 38.882 2.924 -43.019 1.00 42.12 84 GLU A CA 1
ATOM 708 C C . GLU A 1 84 ? 40.307 2.753 -42.479 1.00 42.12 84 GLU A C 1
ATOM 710 O O . GLU A 1 84 ? 40.515 2.962 -41.259 1.00 42.12 84 GLU A O 1
#

Sequence (84 aa):
MLGVHALKQIYEIDDSQWLGETISLLRNHQFQQLDLEHLIEELEDLGKEKKNAVASLLEQVIRHLLFLQYWSKEAEYKTIYWQE

Foldseek 3Di:
DDALVVLVVCCVVPVPVSVVVQVVCVVVVVVNRDNVPVVVVVVVVVVVVVVVVVVVVVVVVVVVVVVVVVVVVVVVVVVVVPPD

Radius of gyration: 25.52 Å; chains: 1; bounding box: 57×19×68 Å

Organism: NCBI:txid2358142

pLDDT: mean 74.88, std 10.33, range [42.12, 93.69]